Protein AF-A0A354XIV1-F1 (afdb_monomer_lite)

Radius of gyration: 24.32 Å; chains: 1; bounding box: 49×26×63 Å

Sequence (67 aa):
MAQGNNSIKKVLIVAFSLCIVCSVIVSTAAVALRPAQQLNQELDRKTNILNVARLYEPGMDVEEAFS

pLDDT: mean 88.8, std 12.12, range [40.97, 97.5]

Foldseek 3Di:
DPDDDPDPVVVVVVVVVVVVVVVVVVVVVVVVCVVVCVVVVVLVVLQVVCVVVVNDDPPDDSVVVVD

Secondary structure (DSSP, 8-state):
---S---HHHHHHHHHHHHHHHHHHHHHHHHHSHHHHHHHHHHHHHHHHHHHHT---TT--TTGGG-

Structure (mmCIF, N/CA/C/O backbone):
data_AF-A0A354XIV1-F1
#
_entry.id   AF-A0A354XIV1-F1
#
loop_
_atom_site.group_PDB
_atom_site.id
_atom_site.type_symbol
_atom_site.label_atom_id
_atom_site.label_alt_id
_atom_site.label_comp_id
_atom_site.label_asym_id
_atom_site.label_entity_id
_atom_site.label_seq_id
_atom_site.pdbx_PDB_ins_code
_atom_site.Cartn_x
_atom_site.Cartn_y
_atom_site.Cartn_z
_atom_site.occupancy
_atom_site.B_iso_or_equiv
_atom_site.auth_seq_id
_atom_site.auth_comp_id
_atom_site.auth_asym_id
_atom_site.auth_atom_id
_atom_s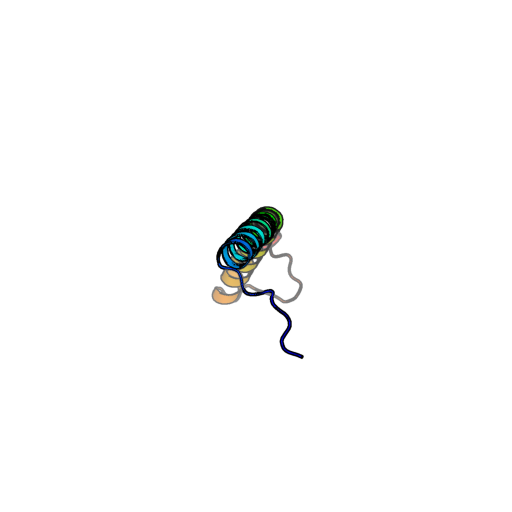ite.pdbx_PDB_model_num
ATOM 1 N N . MET A 1 1 ? 16.108 -20.061 -39.722 1.00 40.97 1 MET A N 1
ATOM 2 C CA . MET A 1 1 ? 16.685 -18.708 -39.885 1.00 40.97 1 MET A CA 1
ATOM 3 C C . MET A 1 1 ? 16.857 -18.110 -38.490 1.00 40.97 1 MET A C 1
ATOM 5 O O . MET A 1 1 ? 15.880 -17.655 -37.918 1.00 40.97 1 MET A O 1
ATOM 9 N N . ALA A 1 2 ? 18.043 -18.213 -37.881 1.00 46.88 2 ALA A N 1
ATOM 10 C CA . ALA A 1 2 ? 18.314 -17.654 -36.549 1.00 46.88 2 ALA A CA 1
ATOM 11 C C . ALA A 1 2 ? 19.026 -16.304 -36.724 1.00 46.88 2 ALA A C 1
ATOM 13 O O . ALA A 1 2 ? 20.244 -16.235 -36.873 1.00 46.88 2 ALA A O 1
ATOM 14 N N . GLN A 1 3 ? 18.240 -15.235 -36.837 1.00 52.25 3 GLN A N 1
ATOM 15 C CA . GLN A 1 3 ? 18.712 -13.931 -37.293 1.00 52.25 3 GLN A CA 1
ATOM 16 C C . GLN A 1 3 ? 19.189 -13.043 -36.128 1.00 52.25 3 GLN A C 1
ATOM 18 O O . GLN A 1 3 ? 18.416 -12.304 -35.536 1.00 52.25 3 GLN A O 1
ATOM 23 N N . GLY A 1 4 ? 20.489 -13.114 -35.826 1.00 55.03 4 GLY A N 1
ATOM 24 C CA . GLY A 1 4 ? 21.380 -11.970 -35.556 1.00 55.03 4 GLY A CA 1
ATOM 25 C C . GLY A 1 4 ? 20.926 -10.793 -34.672 1.00 55.03 4 GLY A C 1
ATOM 26 O O . GLY A 1 4 ? 21.105 -9.645 -35.076 1.00 55.03 4 GLY A O 1
ATOM 27 N N . ASN A 1 5 ? 20.396 -11.013 -33.467 1.00 58.44 5 ASN A N 1
ATOM 28 C CA . ASN A 1 5 ? 20.006 -9.917 -32.558 1.00 58.44 5 ASN A CA 1
ATOM 29 C C . ASN A 1 5 ? 20.494 -10.039 -31.098 1.00 58.44 5 ASN A C 1
ATOM 31 O O . ASN A 1 5 ? 20.256 -9.122 -30.308 1.00 58.44 5 ASN A O 1
ATOM 35 N N . ASN A 1 6 ? 21.279 -11.065 -30.755 1.00 61.56 6 ASN A N 1
ATOM 36 C CA . ASN A 1 6 ? 21.907 -11.207 -29.437 1.00 61.56 6 ASN A CA 1
ATOM 37 C C . ASN A 1 6 ? 23.234 -10.426 -29.343 1.00 61.56 6 ASN A C 1
ATOM 39 O O . ASN A 1 6 ? 24.318 -10.991 -29.462 1.00 61.56 6 ASN A O 1
ATOM 43 N N . SER A 1 7 ? 23.159 -9.104 -29.176 1.00 82.25 7 SER A N 1
ATOM 44 C CA . SER A 1 7 ? 24.332 -8.274 -28.866 1.00 82.25 7 SER A CA 1
ATOM 45 C C . SER A 1 7 ? 24.293 -7.868 -27.395 1.00 82.25 7 SER A C 1
ATOM 47 O O . SER A 1 7 ? 23.276 -7.344 -26.946 1.00 82.25 7 SER A O 1
ATOM 49 N N . ILE A 1 8 ? 25.396 -8.050 -26.658 1.00 86.25 8 ILE A N 1
ATOM 50 C CA . ILE A 1 8 ? 25.505 -7.741 -25.215 1.00 86.25 8 ILE A CA 1
ATOM 51 C C . ILE A 1 8 ? 25.004 -6.323 -24.903 1.00 86.25 8 ILE A C 1
ATOM 53 O O . ILE A 1 8 ? 24.274 -6.114 -23.938 1.00 86.25 8 ILE A O 1
ATOM 57 N N . LYS A 1 9 ? 25.310 -5.350 -25.773 1.00 85.38 9 LYS A N 1
ATOM 58 C CA . LYS A 1 9 ? 24.827 -3.968 -25.636 1.00 85.38 9 LYS A CA 1
ATOM 59 C C . LYS A 1 9 ? 23.297 -3.876 -25.658 1.00 85.38 9 LYS A C 1
ATOM 61 O O . LYS A 1 9 ? 22.724 -3.154 -24.853 1.00 85.38 9 LYS A O 1
ATOM 66 N N . LYS A 1 10 ? 22.630 -4.620 -26.548 1.00 86.50 10 LYS A N 1
ATOM 67 C CA . LYS A 1 10 ? 21.160 -4.651 -26.630 1.00 86.50 10 LYS A CA 1
ATOM 68 C C . LYS A 1 10 ? 20.545 -5.324 -25.405 1.00 86.50 10 LYS A C 1
ATOM 70 O O . LYS A 1 10 ? 19.564 -4.812 -24.885 1.00 86.50 10 LYS A O 1
ATOM 75 N N . VAL A 1 11 ? 21.143 -6.415 -24.923 1.00 91.38 11 VAL A N 1
ATOM 76 C CA . VAL A 1 11 ? 20.685 -7.109 -23.707 1.00 91.38 11 VAL A CA 1
ATOM 77 C C . VAL A 1 11 ? 20.727 -6.174 -22.502 1.00 91.38 11 VAL A C 1
ATOM 79 O O . VAL A 1 11 ? 19.735 -6.056 -21.792 1.00 91.38 11 VAL A O 1
ATOM 82 N N . LEU A 1 12 ? 21.835 -5.451 -22.313 1.00 93.69 12 LEU A N 1
ATOM 83 C CA . LEU A 1 12 ? 21.958 -4.487 -21.220 1.00 93.69 12 LEU A CA 1
ATOM 84 C C . LEU A 1 12 ? 20.926 -3.359 -21.338 1.00 93.69 12 LEU A C 1
ATOM 86 O O . LEU A 1 12 ? 20.256 -3.055 -20.359 1.00 93.69 12 LEU A O 1
ATOM 90 N N . ILE A 1 13 ? 20.736 -2.785 -22.530 1.00 93.75 13 ILE A N 1
ATOM 91 C CA . ILE A 1 13 ? 19.745 -1.717 -22.746 1.00 93.75 13 ILE A CA 1
ATOM 92 C C . ILE A 1 13 ? 18.325 -2.192 -22.408 1.00 93.75 13 ILE A C 1
ATOM 94 O O . ILE A 1 13 ? 17.596 -1.474 -21.728 1.00 93.75 13 ILE A O 1
ATOM 98 N N . VAL A 1 14 ? 17.942 -3.394 -22.847 1.00 94.44 14 VAL A N 1
ATOM 99 C CA . VAL A 1 14 ? 16.614 -3.964 -22.567 1.00 94.44 14 VAL A CA 1
ATOM 100 C C . VAL A 1 14 ? 16.446 -4.280 -21.081 1.00 94.44 14 VAL A C 1
ATOM 102 O O . VAL A 1 14 ? 15.403 -3.985 -20.507 1.00 94.44 14 VAL A O 1
ATOM 105 N N . ALA A 1 15 ? 17.465 -4.850 -20.436 1.00 94.94 15 ALA A N 1
ATOM 106 C CA . ALA A 1 15 ? 17.405 -5.153 -19.010 1.00 94.94 15 ALA A CA 1
ATOM 107 C C . ALA A 1 15 ? 17.252 -3.872 -18.173 1.00 94.94 15 ALA A C 1
ATOM 109 O O . ALA A 1 15 ? 16.371 -3.793 -17.320 1.00 94.94 15 ALA A O 1
ATOM 110 N N . PHE A 1 16 ? 18.056 -2.842 -18.451 1.00 96.06 16 PHE A N 1
ATOM 111 C CA . PHE A 1 16 ? 17.967 -1.569 -17.736 1.00 96.06 16 PHE A CA 1
ATOM 112 C C . PHE A 1 16 ? 16.642 -0.847 -17.985 1.00 96.06 16 PHE A C 1
ATOM 114 O O . PHE A 1 16 ? 16.063 -0.318 -17.036 1.00 96.06 16 PHE A O 1
ATOM 121 N N . SER A 1 17 ? 16.129 -0.847 -19.219 1.00 96.44 17 SER A N 1
ATOM 122 C CA . SER A 1 17 ? 14.838 -0.217 -19.509 1.00 96.44 17 SER A CA 1
ATOM 123 C C . SER A 1 17 ? 13.692 -0.911 -18.775 1.00 96.44 17 SER A C 1
ATOM 125 O O . SER A 1 17 ? 12.869 -0.233 -18.162 1.00 96.44 17 SER A O 1
ATOM 127 N N . LEU A 1 18 ? 13.680 -2.248 -18.752 1.00 96.75 18 LEU A N 1
ATOM 128 C CA . LEU A 1 18 ? 12.679 -3.019 -18.021 1.00 96.75 18 LEU A CA 1
ATOM 129 C C . LEU A 1 18 ? 12.738 -2.718 -16.516 1.00 96.75 18 LEU A C 1
ATOM 131 O O . LEU A 1 18 ? 11.711 -2.426 -15.909 1.00 96.75 18 LEU A O 1
ATOM 135 N N . CYS A 1 19 ? 13.936 -2.719 -15.922 1.00 96.25 19 CYS A N 1
ATOM 136 C CA . CYS A 1 19 ? 14.124 -2.436 -14.497 1.00 96.25 19 CYS A CA 1
ATOM 137 C C . CYS A 1 19 ? 13.603 -1.047 -14.105 1.00 96.25 19 CYS A C 1
ATOM 139 O O . CYS A 1 19 ? 12.906 -0.903 -13.099 1.00 96.25 19 CYS A O 1
ATOM 141 N N . ILE A 1 20 ? 13.906 -0.025 -14.909 1.00 96.88 20 ILE A N 1
ATOM 142 C CA . ILE A 1 20 ? 13.452 1.343 -14.645 1.00 96.88 20 ILE A CA 1
ATOM 143 C C . ILE A 1 20 ? 11.925 1.417 -14.738 1.00 96.88 20 ILE A C 1
ATOM 145 O O . ILE A 1 20 ? 11.285 1.890 -13.802 1.00 96.88 20 ILE A O 1
ATOM 149 N N . VAL A 1 21 ? 11.323 0.881 -15.801 1.00 97.50 21 VAL A N 1
ATOM 150 C CA . VAL A 1 21 ? 9.862 0.913 -15.978 1.00 97.50 21 VAL A CA 1
ATOM 151 C C .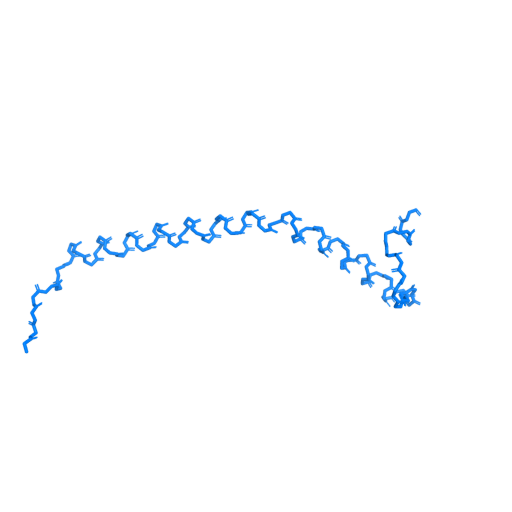 VAL A 1 21 ? 9.150 0.170 -14.844 1.00 97.50 21 VAL A C 1
ATOM 153 O O . VAL A 1 21 ? 8.236 0.715 -14.225 1.00 97.50 21 VAL A O 1
ATOM 156 N N . CYS A 1 22 ? 9.595 -1.043 -14.514 1.00 95.69 22 CYS A N 1
ATOM 157 C CA . CYS A 1 22 ? 8.986 -1.836 -13.451 1.00 95.69 22 CYS A CA 1
ATOM 158 C C . CYS A 1 22 ? 9.122 -1.165 -12.075 1.00 95.69 22 CYS A C 1
ATOM 160 O O . CYS A 1 22 ? 8.150 -1.139 -11.321 1.00 95.69 22 CYS A O 1
ATOM 162 N N . SER A 1 23 ? 10.283 -0.582 -11.750 1.00 96.81 23 SER A N 1
ATOM 163 C CA . SER A 1 23 ? 10.483 0.106 -10.464 1.00 96.81 23 SER A CA 1
ATOM 164 C C . SER A 1 23 ? 9.564 1.320 -10.287 1.00 96.81 23 SER A C 1
ATOM 166 O O . SER A 1 23 ? 8.987 1.495 -9.211 1.00 96.81 23 SER A O 1
ATOM 168 N N . VAL A 1 24 ? 9.352 2.117 -11.339 1.00 96.44 24 VAL A N 1
ATOM 169 C CA . VAL A 1 24 ? 8.444 3.275 -11.305 1.00 96.44 24 VAL A CA 1
ATOM 170 C C . VAL A 1 24 ? 7.001 2.825 -11.097 1.00 96.44 24 VAL A C 1
ATOM 172 O O . VAL A 1 24 ? 6.307 3.371 -10.242 1.00 96.44 24 VAL A O 1
ATOM 175 N N . ILE A 1 25 ? 6.552 1.799 -11.824 1.00 97.00 25 ILE A N 1
ATOM 176 C CA . ILE A 1 25 ? 5.176 1.298 -11.711 1.00 97.00 25 ILE A CA 1
ATOM 177 C C . ILE A 1 25 ? 4.913 0.760 -10.298 1.00 97.00 25 ILE A C 1
ATOM 179 O O . ILE A 1 25 ? 3.948 1.173 -9.652 1.00 97.00 25 ILE A O 1
ATOM 183 N N . VAL A 1 26 ? 5.782 -0.124 -9.794 1.00 96.12 26 VAL A N 1
ATOM 184 C CA . VAL A 1 26 ? 5.603 -0.759 -8.478 1.00 96.12 26 VAL A CA 1
ATOM 185 C C . VAL A 1 26 ? 5.666 0.269 -7.351 1.00 96.12 26 VAL A C 1
ATOM 187 O O . VAL A 1 26 ? 4.821 0.246 -6.457 1.00 96.12 26 VAL A O 1
ATOM 190 N N . SER A 1 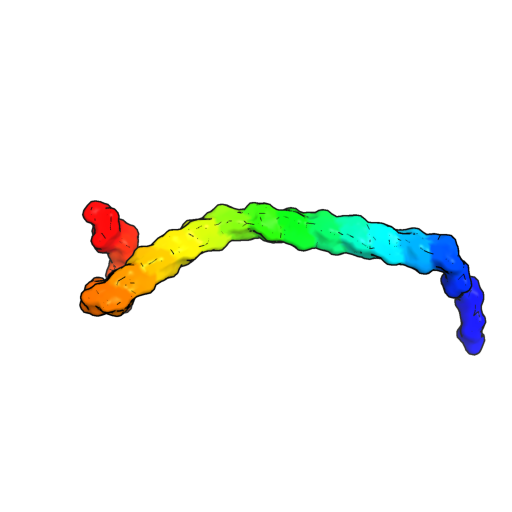27 ? 6.626 1.197 -7.394 1.00 95.50 27 SER A N 1
ATOM 191 C CA . SER A 1 27 ? 6.741 2.244 -6.371 1.00 95.50 27 SER A CA 1
ATOM 192 C C . SER A 1 27 ? 5.538 3.188 -6.376 1.00 95.50 27 SER A C 1
ATOM 194 O O . SER A 1 27 ? 5.021 3.514 -5.309 1.00 95.50 27 SER A O 1
ATOM 196 N N . THR A 1 28 ? 5.031 3.558 -7.553 1.00 95.25 28 THR A N 1
ATOM 197 C CA . THR A 1 28 ? 3.852 4.426 -7.670 1.00 95.25 28 THR A CA 1
ATOM 198 C C . THR A 1 28 ? 2.605 3.743 -7.114 1.00 95.25 28 THR A C 1
ATOM 200 O O . THR A 1 28 ? 1.911 4.327 -6.283 1.00 95.25 28 THR A O 1
ATOM 203 N N . ALA A 1 29 ? 2.344 2.489 -7.501 1.00 93.38 29 ALA A N 1
ATOM 204 C CA . ALA A 1 29 ? 1.217 1.721 -6.970 1.00 93.38 29 ALA A CA 1
ATOM 205 C C . ALA A 1 29 ? 1.308 1.572 -5.442 1.00 93.38 29 ALA A C 1
ATOM 207 O O . ALA A 1 29 ? 0.327 1.782 -4.730 1.00 93.38 29 ALA A O 1
ATOM 208 N N . ALA A 1 30 ? 2.507 1.288 -4.927 1.00 91.81 30 ALA A N 1
ATOM 209 C CA . ALA A 1 30 ? 2.738 1.149 -3.497 1.00 91.81 30 ALA A CA 1
ATOM 210 C C . ALA A 1 30 ? 2.519 2.450 -2.716 1.00 91.81 30 ALA A C 1
ATOM 212 O O . ALA A 1 30 ? 2.211 2.376 -1.534 1.00 91.81 30 ALA A O 1
ATOM 213 N N 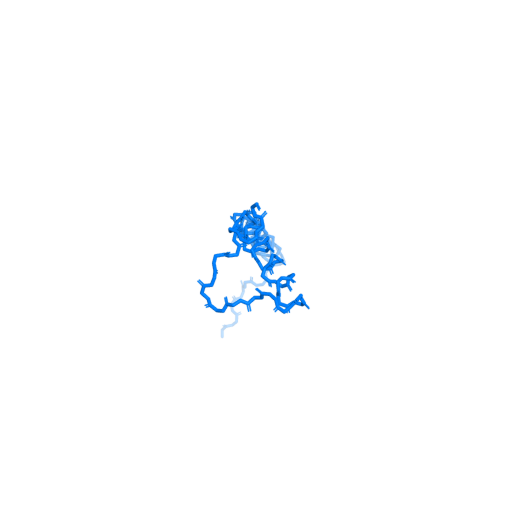. VAL A 1 31 ? 2.697 3.631 -3.311 1.00 92.94 31 VAL A N 1
ATOM 214 C CA . VAL A 1 31 ? 2.451 4.911 -2.625 1.00 92.94 31 VAL A CA 1
ATOM 215 C C . VAL A 1 31 ? 0.991 5.336 -2.755 1.00 92.94 31 VAL A C 1
ATOM 217 O O . VAL A 1 31 ? 0.391 5.741 -1.763 1.00 92.94 31 VAL A O 1
ATOM 220 N N . ALA A 1 32 ? 0.395 5.186 -3.938 1.00 94.25 32 ALA A N 1
ATOM 221 C CA . ALA A 1 32 ? -0.985 5.593 -4.192 1.00 94.25 32 ALA A CA 1
ATOM 222 C C . ALA A 1 32 ? -2.011 4.789 -3.374 1.00 94.25 32 ALA A C 1
ATOM 224 O O . ALA A 1 32 ? -3.018 5.344 -2.943 1.00 94.25 32 ALA A O 1
ATOM 225 N N . LEU A 1 33 ? -1.757 3.497 -3.128 1.00 93.62 33 LEU A N 1
ATOM 226 C CA . LEU A 1 33 ? -2.683 2.635 -2.382 1.00 93.62 33 LEU A CA 1
ATOM 227 C C . LEU A 1 33 ? -2.500 2.697 -0.855 1.00 93.62 33 LEU A C 1
ATOM 229 O O . LEU A 1 33 ? -3.412 2.298 -0.131 1.00 93.62 33 LEU A O 1
ATOM 233 N N . ARG A 1 34 ? -1.371 3.214 -0.346 1.00 93.12 34 ARG A N 1
ATOM 234 C CA . ARG A 1 34 ? -1.108 3.342 1.102 1.00 93.12 34 ARG A CA 1
ATOM 235 C C . ARG A 1 34 ? -2.224 4.020 1.902 1.00 93.12 34 ARG A C 1
ATOM 237 O O . ARG A 1 34 ? -2.587 3.448 2.925 1.00 93.12 34 ARG A O 1
ATOM 244 N N . PRO A 1 35 ? -2.783 5.181 1.504 1.00 93.25 35 PRO A N 1
ATOM 245 C CA . PRO A 1 35 ? -3.810 5.839 2.314 1.00 93.25 35 PRO A CA 1
ATOM 246 C C . PRO A 1 35 ? -5.076 4.984 2.452 1.00 93.25 35 PRO A C 1
ATOM 248 O O . PRO A 1 35 ? -5.603 4.832 3.550 1.00 93.25 35 PRO A O 1
ATOM 251 N N . ALA A 1 36 ? -5.525 4.349 1.365 1.00 93.88 36 ALA A N 1
ATOM 252 C CA . ALA A 1 36 ? -6.679 3.451 1.404 1.00 93.88 36 ALA A CA 1
ATOM 253 C C . ALA A 1 36 ? -6.404 2.200 2.256 1.00 93.88 36 ALA A C 1
ATOM 255 O O . ALA A 1 36 ? -7.269 1.740 2.996 1.00 93.88 36 ALA A O 1
ATOM 256 N N . GLN A 1 37 ? -5.185 1.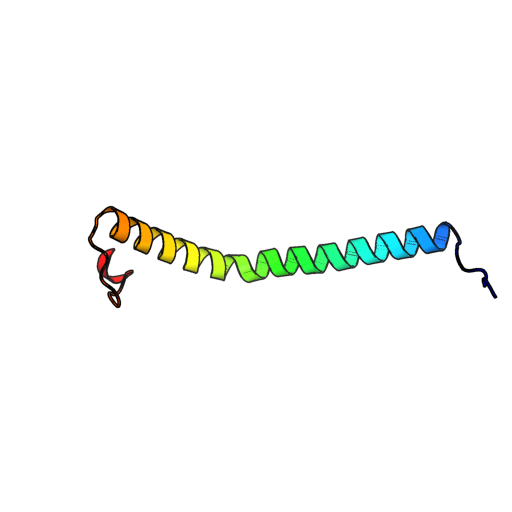659 2.184 1.00 92.75 37 GLN A N 1
ATOM 257 C CA . GLN A 1 37 ? -4.767 0.538 3.025 1.00 92.75 37 GLN A CA 1
ATOM 258 C C . GLN A 1 37 ? -4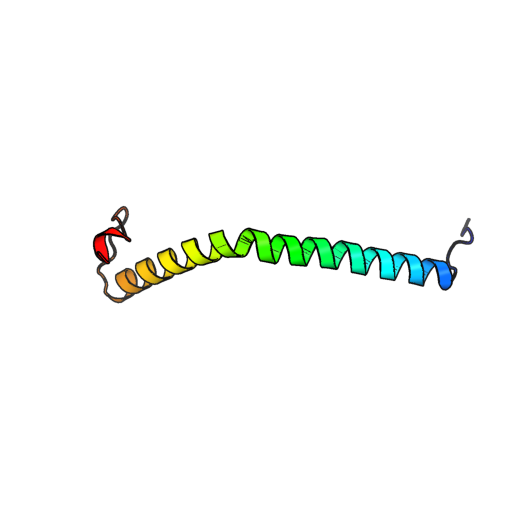.728 0.917 4.509 1.00 92.75 37 GLN A C 1
ATOM 260 O O . GLN A 1 37 ? -5.169 0.119 5.324 1.00 92.75 37 GLN A O 1
ATOM 265 N N . GLN A 1 38 ? -4.251 2.114 4.862 1.00 94.88 38 GLN A N 1
ATOM 266 C CA . GLN A 1 38 ? -4.216 2.598 6.247 1.00 94.88 38 GLN A CA 1
ATOM 267 C C . GLN A 1 38 ? -5.622 2.731 6.838 1.00 94.88 38 GLN A C 1
ATOM 269 O O . GLN A 1 38 ? -5.852 2.241 7.940 1.00 94.88 38 GLN A O 1
ATOM 274 N N . LEU A 1 39 ? -6.567 3.306 6.086 1.00 91.88 39 LEU A N 1
ATOM 275 C CA . LEU A 1 39 ? -7.966 3.413 6.511 1.00 91.88 39 LEU A CA 1
ATOM 276 C C . LEU A 1 39 ? -8.593 2.031 6.748 1.00 91.88 39 LEU A C 1
ATOM 278 O O . LEU A 1 39 ? -9.141 1.763 7.814 1.00 91.88 39 LEU A O 1
ATOM 282 N N . ASN A 1 40 ? -8.458 1.123 5.778 1.00 92.88 40 ASN A N 1
ATOM 283 C CA . ASN A 1 40 ? -8.998 -0.230 5.906 1.00 92.88 40 ASN A CA 1
ATOM 284 C C . ASN A 1 40 ? -8.316 -1.022 7.032 1.00 92.88 40 ASN A C 1
ATOM 286 O O . ASN A 1 40 ? -8.972 -1.807 7.706 1.00 92.88 40 ASN A O 1
ATOM 290 N N . GLN A 1 41 ? -7.016 -0.813 7.260 1.00 93.81 41 GLN A N 1
ATOM 291 C CA . GLN A 1 41 ? -6.265 -1.467 8.332 1.00 93.81 41 GLN A CA 1
ATOM 292 C C . GLN A 1 41 ? -6.671 -0.946 9.716 1.00 93.81 41 GLN A C 1
ATOM 294 O O . GLN A 1 41 ? -6.702 -1.717 10.674 1.00 93.81 41 GLN A O 1
ATOM 299 N N . GLU A 1 42 ? -7.014 0.338 9.836 1.00 93.94 42 GLU A N 1
ATOM 300 C CA . GLU A 1 42 ? -7.580 0.885 11.068 1.00 93.94 42 GLU A CA 1
ATOM 301 C C . GLU A 1 42 ? -8.963 0.288 11.361 1.00 93.94 42 GLU A C 1
ATOM 303 O O . GLU A 1 42 ? -9.199 -0.185 12.476 1.00 93.94 42 GLU A O 1
ATOM 308 N N . LEU A 1 43 ? -9.846 0.244 10.359 1.00 91.75 43 LEU A N 1
ATOM 309 C CA . LEU A 1 43 ? -11.171 -0.371 10.481 1.00 91.75 43 LEU A CA 1
ATOM 310 C C . LEU A 1 43 ? -11.085 -1.863 10.820 1.00 91.75 43 LEU A C 1
ATOM 312 O O . LEU A 1 43 ? -11.786 -2.334 11.717 1.00 91.75 43 LEU A O 1
ATOM 316 N N . ASP A 1 44 ? -10.192 -2.604 10.162 1.00 93.44 44 ASP A N 1
ATOM 317 C CA . ASP A 1 44 ? -9.948 -4.019 10.450 1.00 93.44 44 ASP A CA 1
ATOM 318 C C . ASP A 1 44 ? -9.437 -4.216 11.881 1.00 93.44 44 ASP A C 1
ATOM 320 O O . ASP A 1 44 ? -9.913 -5.094 12.599 1.00 93.44 44 ASP A O 1
ATOM 324 N N . ARG A 1 45 ? -8.534 -3.347 12.354 1.00 93.94 45 ARG A N 1
ATOM 325 C CA . ARG A 1 45 ? -8.046 -3.389 13.736 1.00 93.94 45 ARG A CA 1
ATOM 326 C C . ARG A 1 45 ? -9.174 -3.155 14.739 1.00 93.94 45 ARG A C 1
ATOM 328 O O . ARG A 1 45 ? -9.280 -3.920 15.696 1.00 93.94 45 ARG A O 1
ATOM 335 N N . LYS A 1 46 ? -10.004 -2.127 14.539 1.00 93.69 46 LYS A N 1
ATOM 336 C CA . LYS A 1 46 ? -11.166 -1.839 15.401 1.00 93.69 46 LYS A CA 1
ATOM 337 C C . LYS A 1 46 ? -12.139 -3.023 15.416 1.00 93.69 46 LYS A C 1
ATOM 339 O O . LYS A 1 46 ? -12.503 -3.511 16.483 1.00 93.69 46 LYS A O 1
ATOM 344 N N . THR A 1 47 ? -12.453 -3.565 14.242 1.00 93.12 47 THR A N 1
ATOM 345 C CA . THR A 1 47 ? -13.319 -4.743 14.081 1.00 93.12 47 THR A CA 1
ATOM 346 C C . THR A 1 47 ? -12.746 -5.967 14.797 1.00 93.12 47 THR A C 1
ATOM 348 O O . THR A 1 47 ? -13.448 -6.636 15.551 1.00 93.12 47 THR A O 1
ATOM 351 N N . ASN A 1 48 ? -11.448 -6.241 14.636 1.00 94.38 48 ASN A N 1
ATOM 352 C CA . ASN A 1 48 ? -10.779 -7.353 15.306 1.00 94.38 48 ASN A CA 1
ATOM 353 C C . ASN A 1 48 ? -10.757 -7.195 16.830 1.00 94.38 48 ASN A C 1
ATOM 355 O O . ASN A 1 48 ? -10.939 -8.188 17.531 1.00 94.38 48 ASN A O 1
ATOM 359 N N . ILE A 1 49 ? -10.596 -5.975 17.354 1.00 94.31 49 ILE A N 1
ATOM 360 C CA . ILE A 1 49 ? -10.695 -5.700 18.797 1.00 94.31 49 ILE A CA 1
ATOM 361 C C . ILE A 1 49 ? -12.098 -6.042 19.320 1.00 94.31 49 ILE A C 1
ATOM 363 O O . ILE A 1 49 ? -12.220 -6.738 20.329 1.00 94.31 49 ILE A O 1
ATOM 367 N N . LEU A 1 50 ? -13.155 -5.620 18.619 1.00 93.81 50 LEU A N 1
ATOM 368 C CA . LEU A 1 50 ? -14.531 -5.966 18.993 1.00 93.81 50 LEU A CA 1
ATOM 369 C C . LEU A 1 50 ? -14.779 -7.477 18.899 1.00 93.81 50 LEU A C 1
ATOM 371 O O . LEU A 1 50 ? -15.403 -8.053 19.789 1.00 93.81 50 LEU A O 1
ATOM 375 N N . ASN A 1 51 ? -14.239 -8.139 17.873 1.00 93.44 51 ASN A N 1
ATOM 376 C CA . ASN A 1 51 ? -14.344 -9.589 17.700 1.00 93.44 51 ASN A CA 1
ATOM 377 C C . ASN A 1 51 ? -13.717 -10.357 18.870 1.00 93.44 51 ASN A C 1
ATOM 379 O O . ASN A 1 51 ? -14.353 -11.256 19.423 1.00 93.44 51 ASN A O 1
ATOM 383 N N . VAL A 1 52 ? -12.493 -10.002 19.285 1.00 94.62 52 VAL A N 1
ATOM 384 C CA . VAL A 1 52 ? -11.830 -10.683 20.414 1.00 94.62 52 VAL A CA 1
ATOM 385 C C . VAL A 1 52 ? -12.511 -10.387 21.749 1.00 94.62 52 VAL A C 1
ATOM 387 O O . VAL A 1 52 ? -12.554 -11.263 22.611 1.00 94.62 52 VAL A O 1
ATOM 390 N N . ALA A 1 53 ? -13.096 -9.196 21.904 1.00 93.94 53 ALA A N 1
ATOM 391 C CA . ALA A 1 53 ? -13.900 -8.829 23.068 1.00 93.94 53 ALA A CA 1
ATOM 392 C C . ALA A 1 53 ? -15.307 -9.460 23.061 1.00 93.94 53 ALA A C 1
ATOM 394 O O . ALA A 1 53 ? -16.017 -9.364 24.060 1.00 93.94 53 ALA A O 1
ATOM 395 N N . ARG A 1 54 ? -15.705 -10.121 21.962 1.00 90.69 54 ARG A N 1
ATOM 396 C CA . ARG A 1 54 ? -17.066 -10.633 21.711 1.00 90.69 54 ARG A CA 1
ATOM 397 C C . ARG A 1 54 ? -18.152 -9.553 21.740 1.00 90.69 54 ARG A C 1
ATOM 399 O O . ARG A 1 54 ? -19.284 -9.826 22.123 1.00 90.69 54 ARG A O 1
ATOM 406 N N . LEU A 1 55 ? -17.790 -8.346 21.319 1.00 90.75 55 LEU A N 1
ATOM 407 C CA . LEU A 1 55 ? -18.669 -7.178 21.223 1.00 90.75 55 LEU A CA 1
ATOM 408 C C . LEU A 1 55 ? -19.013 -6.821 19.770 1.00 90.75 55 LEU A C 1
ATOM 410 O O . LEU A 1 55 ? -19.705 -5.838 19.539 1.00 90.75 55 LEU A O 1
ATOM 414 N N . TYR A 1 56 ? -18.505 -7.580 18.793 1.00 91.69 56 TYR A N 1
ATOM 415 C CA . TYR A 1 56 ? -18.806 -7.356 17.382 1.00 91.69 56 TYR A CA 1
ATOM 416 C C . TYR A 1 56 ? -20.148 -7.981 16.984 1.00 91.69 56 TYR A C 1
ATOM 418 O O . TYR A 1 56 ? -20.350 -9.186 17.152 1.00 91.69 56 TYR A O 1
ATOM 426 N N . GLU A 1 57 ? -21.021 -7.173 16.389 1.00 90.81 57 GLU A N 1
ATOM 427 C CA . GLU A 1 57 ? -22.294 -7.583 15.805 1.00 90.81 57 GLU A CA 1
ATOM 428 C C . GLU A 1 57 ? -22.310 -7.293 14.292 1.00 90.81 57 GLU A C 1
ATOM 430 O O . GLU A 1 57 ? -21.891 -6.217 13.853 1.00 90.81 57 GLU A O 1
ATOM 435 N N . PRO A 1 58 ? -22.794 -8.227 13.452 1.00 86.50 58 PRO A N 1
ATOM 436 C CA . PRO A 1 58 ? -22.879 -8.006 12.012 1.00 86.50 58 PRO A CA 1
ATOM 437 C C . PRO A 1 58 ? -23.741 -6.783 11.674 1.00 86.50 58 PRO A C 1
ATOM 439 O O . PRO A 1 58 ? -24.909 -6.718 12.046 1.00 86.50 58 PRO A O 1
ATOM 442 N N . GLY A 1 59 ? -23.175 -5.839 10.920 1.00 86.25 59 GLY A N 1
ATOM 443 C CA . GLY A 1 59 ? -23.867 -4.613 10.512 1.00 86.25 59 GLY A CA 1
ATOM 444 C C . GLY A 1 59 ? -23.822 -3.476 11.535 1.00 86.25 59 GLY A C 1
ATOM 445 O O . GLY A 1 59 ? -24.405 -2.430 11.263 1.00 86.25 59 GLY A O 1
ATOM 446 N N . MET A 1 60 ? -23.130 -3.648 12.668 1.00 90.06 60 MET A N 1
ATOM 447 C CA . MET A 1 60 ? -22.879 -2.549 13.599 1.00 90.06 60 MET A CA 1
ATOM 448 C C . MET A 1 60 ? -21.903 -1.528 13.005 1.00 90.06 60 MET A C 1
ATOM 450 O O . MET A 1 60 ? -20.985 -1.889 12.261 1.00 90.06 60 MET A O 1
ATOM 454 N N . ASP A 1 61 ? -22.066 -0.264 13.387 1.00 90.50 61 ASP A N 1
ATOM 455 C CA . ASP A 1 61 ? -21.089 0.770 13.078 1.00 90.50 61 ASP A CA 1
ATOM 456 C C . ASP A 1 61 ? -19.870 0.614 14.003 1.00 90.50 61 ASP A C 1
ATOM 458 O O . ASP A 1 61 ? -19.926 0.813 15.219 1.00 90.50 61 ASP A O 1
ATOM 462 N N . VAL A 1 62 ? -18.756 0.182 13.411 1.00 89.69 62 VAL A N 1
ATOM 463 C CA . VAL A 1 62 ? -17.499 -0.040 14.132 1.00 89.69 62 VAL A CA 1
ATOM 464 C C . VAL A 1 62 ? -16.854 1.282 14.544 1.00 89.69 62 VAL A C 1
ATOM 466 O O . VAL A 1 62 ? -16.090 1.292 15.499 1.00 89.69 62 VAL A O 1
ATOM 469 N N . GLU A 1 63 ? -17.117 2.398 13.866 1.00 89.88 63 GLU A N 1
ATOM 470 C CA . GLU A 1 63 ? -16.574 3.695 14.276 1.00 89.88 63 GLU A CA 1
ATOM 471 C C . GLU A 1 63 ? -17.343 4.267 15.469 1.00 89.88 63 GLU A C 1
ATOM 473 O O . GLU A 1 63 ? -16.712 4.759 16.404 1.00 89.88 63 GLU A O 1
ATOM 478 N N . GLU A 1 64 ? -18.670 4.115 15.496 1.00 89.38 64 GLU A N 1
ATOM 479 C CA . GLU A 1 64 ? -19.516 4.526 16.624 1.00 89.38 64 GLU A CA 1
ATOM 480 C C . GLU A 1 64 ? -19.145 3.780 17.917 1.00 89.38 64 GLU A C 1
ATOM 482 O O . GLU A 1 64 ? -19.043 4.382 18.985 1.00 89.38 64 GLU A O 1
ATOM 487 N N . ALA A 1 65 ? -18.826 2.486 17.832 1.00 86.00 65 ALA A N 1
ATOM 488 C CA . ALA A 1 65 ? -18.419 1.684 18.991 1.00 86.00 65 ALA A CA 1
ATOM 489 C C . ALA A 1 65 ? -17.102 2.138 19.663 1.00 86.00 65 ALA A C 1
ATOM 491 O O . ALA A 1 65 ? -16.810 1.708 20.781 1.00 86.00 65 ALA A O 1
ATOM 492 N N . PHE A 1 66 ? -16.296 2.971 18.993 1.00 85.25 66 PHE A N 1
ATOM 493 C CA . PHE A 1 66 ? -15.038 3.527 19.514 1.00 85.25 66 PHE A CA 1
ATOM 494 C C . PHE A 1 66 ? -15.101 5.046 19.756 1.00 85.25 66 PHE A C 1
ATOM 496 O O . PHE A 1 66 ? -14.053 5.650 20.011 1.00 85.25 66 PHE A O 1
ATOM 503 N N . SER A 1 67 ? -16.290 5.650 19.647 1.00 78.88 67 SER A N 1
ATOM 504 C CA . SER A 1 67 ? -16.519 7.077 19.913 1.00 78.88 67 SER A CA 1
ATOM 505 C C . SER A 1 67 ? -16.678 7.422 21.394 1.00 78.88 67 SER A C 1
ATOM 507 O O . SER A 1 67 ? -17.043 6.532 22.197 1.00 78.88 67 SER A O 1
#

=== Feature glossary ===
A reading guide for the features in this record.

Start from the sequence.

  · This is the polypeptide sequence — one letter per residue, N-terminus first. Length ranges from a few dozen residues for small domains to over a thousand for large multi-domain proteins.

Fold it, and you get atomic coordinates and the backbone conformation that goes with them.

  · Structure coordinates are given as an mmCIF _atom_site loop: one row per atom with element, residue name, chain id, sequence number, and x/y/z position in Å. Only the four main-chain atoms per residue are included here; side chains are omitted to keep the record compact.

  · Backbone dihedral angles. Every residue except chain termini has a φ (preceding-C → N → Cα → C) and a ψ (N → Cα → C → next-N). They are reported in degrees following the IUPAC sign convention. Secondary structure is essentially a statement about which (φ, ψ) basin each residue occupies.

  · The SS8 string is DSSP's per-residue secondary-structure call. α-helix (H) means an i→i+4 H-bond ladder; β-strand (E) means the residue participates in a β-sheet; 3₁₀ (G) and π (I) are tighter and wider helices; T/S are turns/bends; '-' is loop.

  · SS3 is a coarse helix/strand/coil call (letters a/b/c) made by the P-SEA algorithm from inter-Cα distances and dihedrals. It is less detailed than DSSP but needs only Cα positions.

Summarize the fold with a handful of shape descriptors and a per-residue structural alphabet.

  · Radius of gyration (Rg) is the root-mean-square distance of Cα atoms from their centroid — a single number for overall size and compactness. A globular domain of N residues has Rg ≈ 2.2·N^0.38 Å; an extended or disordered chain has a much larger Rg. The Cα contact count is the number of residue pairs whose Cα atoms are within 8 Å and are more than four positions apart in sequence — a standard proxy for tertiary packing density. The bounding box is the smallest axis-aligned box enclosing all Cα atoms.

  · The Foldseek 3Di string encodes local tertiary geometry as a 20-letter alphabet — one character per residue — derived from the relative positions of nearby Cα atoms. Unlike the amino-acid sequence, 3Di is a direct function of the 3D structure, so two proteins with the same fold have similar 3Di strings even at low sequence identity.

  · Solvent-accessible surface area (SASA) is the area in Å² traced out by the centre of a 1.4 Å probe sphere (a water molecule) rolled over the protein's van der Waals surface (Shrake–Rupley / Lee–Richards construction). Buried residues have near-zero SASA; fully exposed residues can exceed 200 Å². The total SASA scales roughly with the number of surface residues.

Ask how reliable the model is.

  · pLDDT (predicted Local Distance Difference Test) is AlphaFold's per-residue confidence score, ranging from 0 to 100. Values above 90 indicate high confidence (typically well-packed cores); 70–90 is confident; 50–70 low confidence; below 50 usually means the region is disordered or the prediction is unreliable there. AlphaFold stores pLDDT in the mmCIF B-factor column.

  · B-factor (Debye–Waller factor) reflects atomic displacement in the crystal lattice. It is an experimental observable (units Å²), not a prediction; low values mean the atom is pinned down, high values mean it moves or is heterogeneous across the crystal.

  · Predicted Aligned Error (PAE) is an AlphaFold confidence matrix: entry (i, j) is the expected error in the position of residue j, in ångströms, when the prediction is superimposed on the true structure at residue i. Low PAE within a block of residues means that block is internally rigid and well-predicted; high PAE between two blocks means their relative placement is uncertain even if each block individually is confident.

Place it in context: what it resembles, what it is annotated as, and how it looks.

  · Nearest PDB neighbors are the top structural matches found by Foldseek when searching this structure against the entire Protein Data Bank. Each hit reports a TM-score (0 to 1; >0.5 almost always implies the same fold) and an E-value. These are *structural* homologs — they may share no detectable sequence similarity.

  · Functional annotations link the protein to curated databases. InterPro entries identify conserved domains and families by matching the sequence against member-database signatures (Pfam, PROSITE, CDD, …). Gene Ontology (GO) terms describe molecular function, biological process, and cellular component in a controlled vocabulary. CATH places the structure in a hierarchical fold classification (Class/Architecture/Topology/Homologous-superfamily). The organism is the source species.

  · Three diagnostic plots accompany the record. The Cα contact map visualizes the tertiary structure as a 2D adjacency matrix (8 Å cutoff, sequence-local contacts suppressed). The Ramachandran plot shows the distribution of backbone (φ, ψ) torsions, with points in the α and β basins reflecting secondary structure content. The PAE plot shows AlphaFold's inter-residue confidence as a color matrix.

  · Six rendered views show the 3D structure from the faces of a cube — i.e. along ±x, ±y, ±z. Rendering representation is drawn randomly per protein from cartoon (secondary-structure ribbons), sticks (backbone bonds), or molecular surface; coloring is either N→C rainbow (blue at the N-terminus through red at the C-terminus) or one color per chain.